Protein AF-A0A954MHE0-F1 (afdb_monomer_lite)

Radius of gyration: 13.37 Å; chains: 1; bounding box: 34×27×29 Å

Secondary structure (DSSP, 8-state):
------HHHHHHHHHHHHHHH----S-S-HHHHHHHHHGGG-EETTEE-

Sequence (49 aa):
MIVYLNVPDVLEIHECVIRETGGGTGIRDSGLLESAVAQPQASFGGVEL

pLDDT: mean 92.23, std 8.13, range [64.62, 98.0]

Foldseek 3Di:
DDDQDALVRVLVVVVVCCVVPNDDDDDPDPVVSRCVSCQQVDDDPPHGD

Structure (mmCIF, N/CA/C/O backbone):
data_AF-A0A954MHE0-F1
#
_entry.id   AF-A0A954MHE0-F1
#
loop_
_atom_site.group_PDB
_atom_site.id
_atom_site.type_symbol
_atom_site.label_atom_id
_atom_site.label_alt_id
_atom_site.label_comp_id
_atom_site.label_asym_id
_atom_site.label_entity_id
_atom_site.label_seq_id
_atom_site.pdbx_PDB_ins_code
_atom_site.Cartn_x
_atom_site.Cartn_y
_atom_site.Cartn_z
_atom_site.occupancy
_atom_site.B_iso_or_equiv
_atom_site.auth_seq_id
_atom_site.auth_comp_id
_atom_site.auth_asym_id
_atom_site.auth_atom_id
_atom_site.pdbx_PDB_model_num
ATOM 1 N N . MET A 1 1 ? 1.108 -16.198 -11.863 1.00 83.06 1 MET A N 1
ATOM 2 C CA . MET A 1 1 ? 0.913 -14.804 -12.308 1.00 83.06 1 MET A CA 1
ATOM 3 C C . MET A 1 1 ? 0.819 -13.958 -11.057 1.00 83.06 1 MET A C 1
ATOM 5 O O . MET A 1 1 ? 0.031 -14.315 -10.191 1.00 83.06 1 MET A O 1
ATOM 9 N N . ILE A 1 2 ? 1.662 -12.937 -10.922 1.00 89.81 2 ILE A N 1
ATOM 10 C CA . ILE A 1 2 ? 1.606 -12.005 -9.789 1.00 89.81 2 ILE A CA 1
ATOM 11 C C . ILE A 1 2 ? 0.591 -10.912 -10.141 1.00 89.81 2 ILE A C 1
ATOM 13 O O . ILE A 1 2 ? 0.545 -10.475 -11.290 1.00 89.81 2 ILE A O 1
ATOM 17 N N . VAL A 1 3 ? -0.243 -10.519 -9.179 1.00 94.12 3 VAL A N 1
ATOM 18 C CA . VAL A 1 3 ? -1.189 -9.404 -9.310 1.00 94.12 3 VAL A CA 1
ATOM 19 C C . VAL A 1 3 ? -0.730 -8.312 -8.355 1.00 94.12 3 VAL A C 1
ATOM 21 O O . VAL A 1 3 ? -0.657 -8.547 -7.151 1.00 94.12 3 VAL A O 1
ATOM 24 N N . TYR A 1 4 ? -0.401 -7.141 -8.895 1.00 95.06 4 TYR A N 1
ATOM 25 C CA . TYR A 1 4 ? -0.046 -5.968 -8.104 1.00 95.06 4 TYR A CA 1
ATOM 26 C C . TYR A 1 4 ? -1.283 -5.108 -7.872 1.00 95.06 4 TYR A C 1
ATOM 28 O O . TYR A 1 4 ? -2.068 -4.889 -8.795 1.00 95.06 4 TYR A O 1
ATOM 36 N N . LEU A 1 5 ? -1.433 -4.626 -6.641 1.00 96.75 5 LEU A N 1
ATOM 37 C CA . LEU A 1 5 ? -2.508 -3.713 -6.270 1.00 96.75 5 LEU A CA 1
ATOM 38 C C . LEU A 1 5 ? -2.174 -2.297 -6.734 1.00 96.75 5 LEU A C 1
ATOM 40 O O . LEU A 1 5 ? -1.016 -1.882 -6.690 1.00 96.75 5 LEU A O 1
ATOM 44 N N . ASN A 1 6 ? -3.191 -1.561 -7.167 1.00 96.94 6 ASN A N 1
ATOM 45 C CA . ASN A 1 6 ? -3.090 -0.133 -7.445 1.00 96.94 6 ASN A CA 1
ATOM 46 C C . ASN A 1 6 ? -3.504 0.698 -6.213 1.00 96.94 6 ASN A C 1
ATOM 48 O O . ASN A 1 6 ? -3.935 0.167 -5.190 1.00 96.94 6 ASN A O 1
ATOM 52 N N . VAL A 1 7 ? -3.352 2.024 -6.297 1.00 97.88 7 VAL A N 1
ATOM 53 C CA . VAL A 1 7 ? -3.685 2.931 -5.185 1.00 97.88 7 VAL A CA 1
ATOM 54 C C . VAL A 1 7 ? -5.161 2.814 -4.766 1.00 97.88 7 VAL A C 1
ATOM 56 O O . VAL A 1 7 ? -5.395 2.622 -3.573 1.00 97.88 7 VAL A O 1
ATOM 59 N N . PRO A 1 8 ? -6.152 2.872 -5.681 1.00 97.94 8 PRO A N 1
ATOM 60 C CA . PRO A 1 8 ? -7.550 2.594 -5.345 1.00 97.94 8 PRO A CA 1
ATOM 61 C C . PRO A 1 8 ? -7.785 1.283 -4.581 1.00 97.94 8 PRO A C 1
ATOM 63 O O . PRO A 1 8 ? -8.479 1.308 -3.568 1.00 97.94 8 PRO A O 1
ATOM 66 N N . ASP A 1 9 ? -7.170 0.173 -5.003 1.00 98.00 9 ASP A N 1
ATOM 67 C CA . ASP A 1 9 ? -7.329 -1.125 -4.332 1.00 98.00 9 ASP A CA 1
ATOM 68 C C . ASP A 1 9 ? -6.843 -1.053 -2.872 1.00 98.00 9 ASP A C 1
ATOM 70 O O . ASP A 1 9 ? -7.494 -1.541 -1.947 1.00 98.00 9 ASP A O 1
ATOM 74 N N . VAL A 1 10 ? -5.695 -0.405 -2.647 1.00 97.25 10 VAL A N 1
ATOM 75 C CA . VAL A 1 10 ? -5.118 -0.233 -1.306 1.00 97.25 10 VAL A CA 1
ATOM 76 C C . VAL A 1 10 ? -5.981 0.679 -0.434 1.00 97.25 10 VAL A C 1
ATOM 78 O O . VAL A 1 10 ? -6.145 0.401 0.755 1.00 97.25 10 VAL A O 1
ATOM 81 N N . LEU A 1 11 ? -6.561 1.736 -1.006 1.00 97.12 11 LEU A N 1
ATOM 82 C CA . LEU A 1 11 ? -7.488 2.621 -0.298 1.00 97.12 11 LEU A CA 1
ATOM 83 C C . LEU A 1 11 ? -8.759 1.883 0.130 1.00 97.12 11 LEU A C 1
ATOM 85 O O . LEU A 1 11 ? -9.202 2.039 1.265 1.00 97.12 11 LEU A O 1
ATOM 89 N N . GLU A 1 12 ? -9.321 1.047 -0.740 1.00 97.56 12 GLU A N 1
ATOM 90 C CA . GLU A 1 12 ? -10.521 0.274 -0.420 1.00 97.56 12 GLU A CA 1
ATOM 91 C C . GLU A 1 12 ? -10.266 -0.736 0.706 1.00 97.56 12 GLU A C 1
ATOM 93 O O . GLU A 1 12 ? -11.065 -0.854 1.641 1.00 97.56 12 GLU A O 1
ATOM 98 N N . ILE A 1 13 ? -9.109 -1.405 0.679 1.00 97.00 13 ILE A N 1
ATOM 99 C CA . ILE A 1 13 ? -8.681 -2.284 1.772 1.00 97.00 13 ILE A CA 1
ATOM 100 C C . ILE A 1 13 ? -8.495 -1.485 3.067 1.00 97.00 13 ILE A C 1
ATOM 102 O O . ILE A 1 13 ? -8.957 -1.920 4.122 1.00 97.00 13 ILE A O 1
ATOM 106 N N . HIS A 1 14 ? -7.850 -0.319 3.003 1.00 96.88 14 HIS A N 1
ATOM 107 C CA . HIS A 1 14 ? -7.623 0.535 4.168 1.00 96.88 14 HIS A CA 1
ATOM 108 C C . HIS A 1 14 ? -8.937 0.949 4.846 1.00 96.88 14 HIS A C 1
AT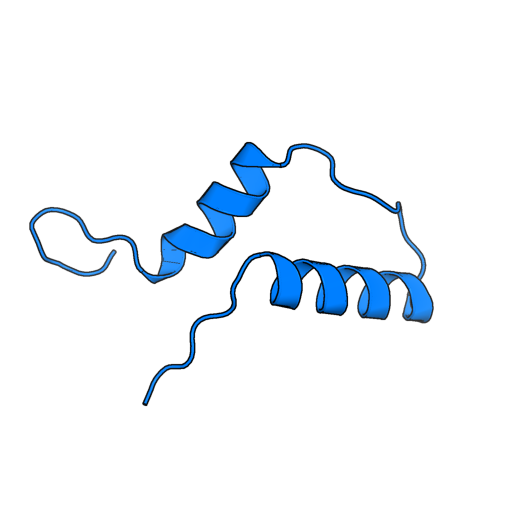OM 110 O O . HIS A 1 14 ? -9.076 0.792 6.060 1.00 96.88 14 HIS A O 1
ATOM 116 N N . GLU A 1 15 ? -9.922 1.394 4.064 1.00 96.50 15 GLU A N 1
ATOM 117 C CA . GLU A 1 15 ? -11.257 1.746 4.560 1.00 96.50 15 GLU A CA 1
ATOM 118 C C . GLU A 1 15 ? -11.989 0.533 5.153 1.00 96.50 15 GLU A C 1
ATOM 120 O O . GLU A 1 15 ? -12.631 0.639 6.201 1.00 96.50 15 GLU A O 1
ATOM 125 N N . CYS A 1 16 ? -11.866 -0.647 4.535 1.00 97.50 16 CYS A N 1
ATOM 126 C CA . CYS A 1 16 ? -12.444 -1.873 5.088 1.00 97.50 16 CYS A CA 1
ATOM 127 C C . CYS A 1 16 ? -11.838 -2.230 6.448 1.00 97.50 16 CYS A C 1
ATOM 129 O O . CYS A 1 16 ? -12.585 -2.516 7.382 1.00 97.50 16 CYS A O 1
ATOM 131 N N . VAL A 1 17 ? -10.511 -2.150 6.584 1.00 97.62 17 VAL A N 1
ATOM 132 C CA . VAL A 1 17 ? -9.819 -2.424 7.850 1.00 97.62 17 VAL A CA 1
ATOM 133 C C . VAL A 1 17 ? -10.256 -1.432 8.924 1.00 97.62 17 VAL A C 1
ATOM 135 O O . VAL A 1 17 ? -10.670 -1.856 9.999 1.00 97.62 17 VAL A O 1
ATOM 138 N N . ILE A 1 18 ? -10.255 -0.126 8.637 1.00 97.38 18 ILE A N 1
ATOM 139 C CA . ILE A 1 18 ? -10.688 0.891 9.609 1.00 97.38 18 ILE A CA 1
ATOM 140 C C . ILE A 1 18 ? -12.137 0.668 10.040 1.00 97.38 18 ILE A C 1
ATOM 142 O O . ILE A 1 18 ? -12.454 0.808 11.221 1.00 97.38 18 ILE A O 1
ATOM 146 N N . ARG A 1 19 ? -13.025 0.308 9.111 1.00 97.06 19 ARG A N 1
ATOM 147 C CA . ARG A 1 19 ? -14.432 0.039 9.424 1.00 97.06 19 ARG A CA 1
ATOM 148 C C . ARG A 1 19 ? -14.605 -1.129 10.396 1.00 97.06 19 ARG A C 1
ATOM 150 O O . ARG A 1 19 ? -15.530 -1.100 11.203 1.00 97.06 19 ARG A O 1
ATOM 157 N N . GLU A 1 20 ? -13.741 -2.137 10.328 1.00 97.88 20 GLU A N 1
ATOM 158 C CA . GLU A 1 20 ? -13.809 -3.320 11.191 1.00 97.88 20 GLU A CA 1
ATOM 159 C C . GLU A 1 20 ? -13.052 -3.147 12.512 1.00 97.88 20 GLU A C 1
ATOM 161 O O . GLU A 1 20 ? -13.519 -3.606 13.555 1.00 97.88 20 GLU A O 1
ATOM 166 N N . THR A 1 21 ? -11.897 -2.481 12.492 1.00 97.75 21 THR A N 1
ATOM 167 C CA . THR A 1 21 ? -10.990 -2.409 13.649 1.00 97.75 21 THR A CA 1
ATOM 168 C C . THR A 1 21 ? -10.983 -1.053 14.347 1.00 97.75 21 THR A C 1
ATOM 170 O O . THR A 1 21 ? -10.389 -0.914 15.416 1.00 97.75 21 THR A O 1
ATOM 173 N N . GLY A 1 22 ? -11.615 -0.039 13.757 1.00 93.31 22 GLY A N 1
ATOM 174 C CA . GLY A 1 22 ? -11.400 1.360 14.113 1.00 93.31 22 GLY A CA 1
ATOM 175 C C . GLY A 1 22 ? -10.025 1.866 13.659 1.00 93.31 22 GLY A C 1
ATOM 176 O O . GLY A 1 22 ? -9.186 1.109 13.168 1.00 93.31 22 GLY A O 1
ATOM 177 N N . GLY A 1 23 ? -9.786 3.170 13.818 1.00 93.56 23 GLY A N 1
ATOM 178 C CA . GLY A 1 23 ? -8.538 3.820 13.416 1.00 93.56 23 GLY A CA 1
ATOM 179 C C . GLY A 1 23 ? -8.747 5.251 12.929 1.00 93.56 23 GLY A C 1
ATOM 180 O O . GLY A 1 23 ? -9.868 5.760 12.917 1.00 93.56 23 GLY A O 1
ATOM 181 N N . GLY A 1 24 ? -7.651 5.909 12.549 1.00 92.44 24 GLY A N 1
ATOM 182 C CA . GLY A 1 24 ? -7.707 7.207 11.877 1.00 92.44 24 GLY A CA 1
ATOM 183 C C . GLY A 1 24 ? -8.034 7.034 10.396 1.00 92.44 24 GLY A C 1
ATOM 184 O O . GLY A 1 24 ? -7.426 6.194 9.744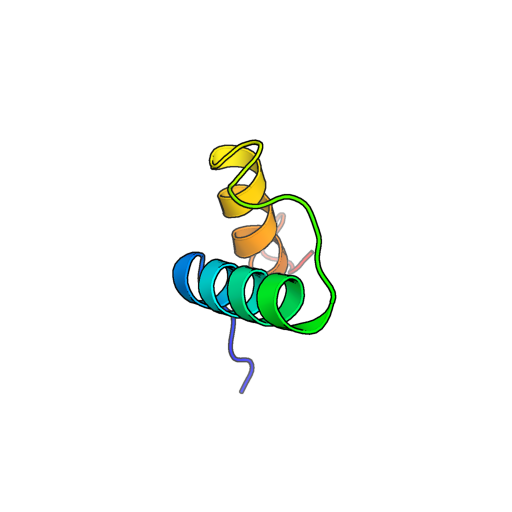 1.00 92.44 24 GLY A O 1
ATOM 185 N N . THR A 1 25 ? -8.975 7.827 9.888 1.00 91.50 25 THR A N 1
ATOM 186 C CA . THR A 1 25 ? -9.406 7.828 8.481 1.00 91.50 25 THR A CA 1
ATOM 187 C C . THR A 1 25 ? -8.589 8.786 7.622 1.00 91.50 25 THR A C 1
ATOM 189 O O . THR A 1 25 ? -8.050 9.777 8.123 1.00 91.50 25 THR A O 1
ATOM 192 N N . GLY A 1 26 ? -8.625 8.568 6.307 1.00 91.38 26 GLY A N 1
ATOM 193 C CA . GLY A 1 26 ? -7.995 9.446 5.328 1.00 91.38 26 GLY A CA 1
ATOM 194 C C . GLY A 1 26 ? -6.492 9.212 5.186 1.00 91.38 26 GLY A C 1
ATOM 195 O O . GLY A 1 26 ? -5.894 8.368 5.847 1.00 91.38 26 GLY A O 1
ATOM 196 N N . ILE A 1 27 ? -5.872 9.970 4.284 1.00 95.00 27 ILE A N 1
ATOM 197 C CA . ILE A 1 27 ? -4.489 9.739 3.865 1.00 95.00 27 ILE A CA 1
ATOM 198 C C . ILE A 1 27 ? -3.586 10.841 4.389 1.00 95.00 27 ILE A C 1
ATOM 200 O O . ILE A 1 27 ? -3.837 12.026 4.185 1.00 95.00 27 ILE A O 1
ATOM 204 N N . ARG A 1 28 ? -2.511 10.426 5.064 1.00 93.19 28 ARG A N 1
ATOM 205 C CA . ARG A 1 28 ? -1.507 11.338 5.616 1.00 93.19 28 ARG A CA 1
ATOM 206 C C . ARG A 1 28 ? -0.745 12.078 4.519 1.00 93.19 28 ARG A C 1
ATOM 208 O O . ARG A 1 28 ? -0.502 13.271 4.656 1.00 93.19 28 ARG A O 1
ATOM 215 N N . ASP A 1 29 ? -0.333 11.348 3.486 1.00 97.38 29 ASP A N 1
ATOM 216 C CA . ASP A 1 29 ? 0.422 11.859 2.344 1.00 97.38 29 ASP A CA 1
ATOM 217 C C . ASP A 1 29 ? 0.172 10.955 1.127 1.00 97.38 29 ASP A C 1
ATOM 219 O O . ASP A 1 29 ? 0.416 9.746 1.185 1.00 97.38 29 ASP A O 1
ATOM 223 N N . SER A 1 30 ? -0.356 11.522 0.041 1.00 96.25 30 SER A N 1
ATOM 224 C CA . SER A 1 30 ? -0.682 10.769 -1.174 1.00 96.25 30 SER A CA 1
ATOM 225 C C . SER A 1 30 ? 0.559 10.327 -1.947 1.00 96.25 30 SER A C 1
ATOM 227 O O . SER A 1 30 ? 0.564 9.231 -2.495 1.00 96.25 30 SER A O 1
ATOM 229 N N . GLY A 1 31 ? 1.629 11.126 -1.947 1.00 97.69 31 GLY A N 1
ATOM 230 C CA . GLY A 1 31 ? 2.866 10.796 -2.655 1.00 97.69 31 GLY A CA 1
ATOM 231 C C . GLY A 1 31 ? 3.607 9.630 -2.003 1.00 97.69 31 GLY A C 1
ATOM 232 O O . GLY A 1 31 ? 4.146 8.764 -2.693 1.00 97.69 31 GLY A O 1
ATOM 233 N N . LEU A 1 32 ? 3.587 9.549 -0.669 1.00 97.44 32 LEU A N 1
ATOM 234 C CA . LEU A 1 32 ? 4.122 8.387 0.046 1.00 97.44 32 LEU A CA 1
ATOM 235 C C . LEU A 1 32 ? 3.302 7.119 -0.211 1.00 97.44 32 LEU A C 1
ATOM 237 O O . LEU A 1 32 ? 3.888 6.046 -0.350 1.00 97.44 32 LEU A O 1
ATOM 241 N N . LEU A 1 33 ? 1.973 7.233 -0.307 1.00 97.44 33 LEU A N 1
ATOM 242 C CA . LEU A 1 33 ? 1.112 6.105 -0.666 1.00 97.44 33 LEU A CA 1
ATOM 243 C C . LEU A 1 33 ? 1.408 5.610 -2.088 1.00 97.44 33 LEU A C 1
ATOM 245 O O . LEU A 1 33 ? 1.635 4.420 -2.284 1.00 97.44 33 LEU A O 1
ATOM 249 N N . GLU A 1 34 ? 1.455 6.517 -3.064 1.00 97.44 34 GLU A N 1
ATOM 250 C CA . GLU A 1 34 ? 1.783 6.195 -4.458 1.00 97.44 34 GLU A CA 1
ATOM 251 C C . GLU A 1 34 ? 3.151 5.510 -4.574 1.00 97.44 34 GLU A C 1
ATOM 253 O O . GLU A 1 34 ? 3.273 4.474 -5.229 1.00 97.44 34 GLU A O 1
ATOM 258 N N . SER A 1 35 ? 4.164 6.036 -3.878 1.00 96.56 35 SER A N 1
ATOM 259 C CA . SER A 1 35 ? 5.507 5.449 -3.835 1.00 96.56 35 SER A CA 1
ATOM 260 C C . SER A 1 35 ? 5.501 4.030 -3.255 1.00 96.56 35 SER A C 1
ATOM 262 O O . SER A 1 35 ? 6.066 3.113 -3.851 1.00 96.56 35 SER A O 1
ATOM 264 N N . ALA A 1 36 ? 4.806 3.818 -2.132 1.00 96.25 36 ALA A N 1
ATOM 265 C CA . ALA A 1 36 ? 4.711 2.508 -1.489 1.00 96.25 36 ALA A CA 1
ATOM 266 C C . ALA A 1 36 ? 4.008 1.468 -2.375 1.00 96.25 36 ALA A C 1
ATOM 268 O O . ALA A 1 36 ? 4.433 0.316 -2.423 1.00 96.25 36 ALA A O 1
ATOM 269 N N . VAL A 1 37 ? 2.964 1.872 -3.103 1.00 96.75 37 VAL A N 1
ATOM 270 C CA . VAL A 1 37 ? 2.235 1.001 -4.039 1.00 96.75 37 VAL A CA 1
ATOM 271 C C . VAL A 1 37 ? 3.075 0.657 -5.271 1.00 96.75 37 VAL A C 1
ATOM 273 O O . VAL A 1 37 ? 2.989 -0.457 -5.784 1.00 96.75 37 VAL A O 1
ATOM 276 N N . ALA A 1 38 ? 3.914 1.583 -5.738 1.00 94.88 38 ALA A N 1
ATOM 277 C CA . ALA A 1 38 ? 4.809 1.353 -6.869 1.00 94.88 38 ALA A CA 1
ATO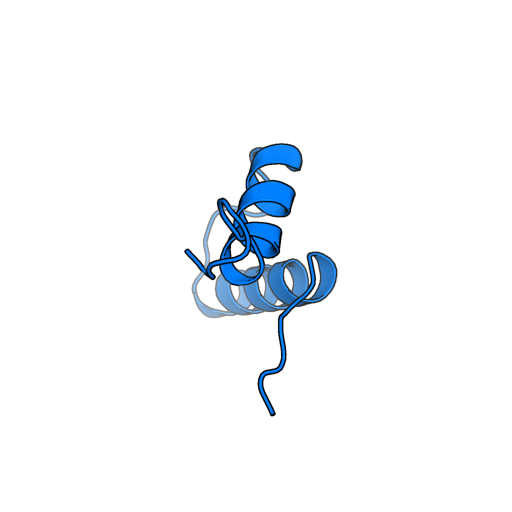M 278 C C . ALA A 1 38 ? 6.043 0.505 -6.506 1.00 94.88 38 ALA A C 1
ATOM 280 O O . ALA A 1 38 ? 6.584 -0.186 -7.370 1.00 94.88 38 ALA A O 1
ATOM 281 N N . GLN A 1 39 ? 6.483 0.528 -5.242 1.00 94.06 39 GLN A N 1
ATOM 282 C CA . GLN A 1 39 ? 7.720 -0.117 -4.788 1.00 94.06 39 GLN A CA 1
ATOM 283 C C . GLN A 1 39 ? 7.848 -1.610 -5.161 1.00 94.06 39 GLN A C 1
ATOM 285 O O . GLN A 1 39 ? 8.927 -1.992 -5.603 1.00 94.06 39 GLN A O 1
ATOM 290 N N . PRO A 1 40 ? 6.810 -2.466 -5.057 1.00 91.38 40 PRO A N 1
ATOM 291 C CA . PRO A 1 40 ? 6.922 -3.887 -5.404 1.00 91.38 40 PRO A CA 1
ATOM 292 C C . PRO A 1 40 ? 7.220 -4.163 -6.884 1.00 91.38 40 PRO A C 1
ATOM 294 O O . PRO A 1 40 ? 7.550 -5.290 -7.236 1.00 91.38 40 PRO A O 1
ATOM 297 N N . GLN A 1 41 ? 7.048 -3.162 -7.750 1.00 89.12 41 GLN A N 1
ATOM 298 C CA . GLN A 1 41 ? 7.371 -3.221 -9.179 1.00 89.12 41 GLN A CA 1
ATOM 299 C C . GLN A 1 41 ? 8.631 -2.408 -9.512 1.00 89.12 41 GLN A C 1
ATOM 301 O O . GLN A 1 41 ? 9.020 -2.302 -10.678 1.00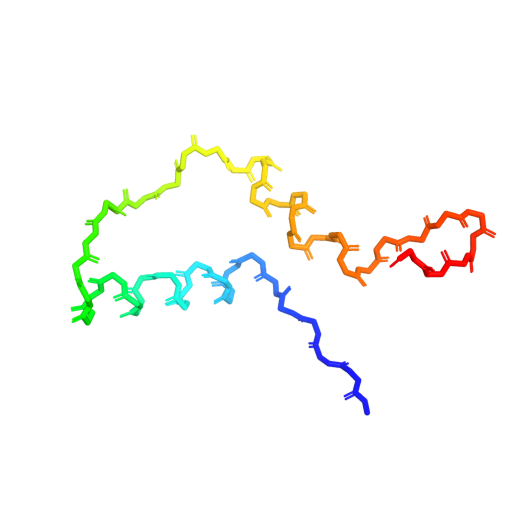 89.12 41 GLN A O 1
ATOM 306 N N . ALA A 1 42 ? 9.260 -1.789 -8.510 1.00 89.25 42 ALA A N 1
ATOM 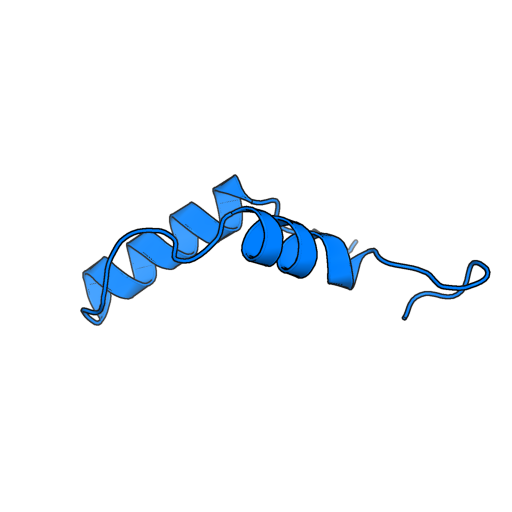307 C CA . ALA A 1 42 ? 10.481 -1.039 -8.712 1.00 89.25 42 ALA A CA 1
ATOM 308 C C . ALA A 1 42 ? 11.628 -2.001 -9.047 1.00 89.25 42 ALA A C 1
ATOM 310 O O . ALA A 1 42 ? 11.802 -3.050 -8.431 1.00 89.25 42 ALA A O 1
ATOM 311 N N . SER A 1 43 ? 12.442 -1.609 -10.022 1.00 83.31 43 SER A N 1
ATOM 312 C CA . SER A 1 43 ? 13.677 -2.306 -10.366 1.00 83.31 43 SER A CA 1
ATOM 313 C C . SER A 1 43 ? 14.843 -1.329 -10.325 1.00 83.31 43 SER A C 1
ATOM 315 O O . SER A 1 43 ? 14.688 -0.133 -10.586 1.00 83.31 43 SER A O 1
ATOM 317 N N . PHE A 1 44 ? 16.030 -1.837 -10.015 1.00 74.75 44 PHE A N 1
ATOM 318 C CA . PHE A 1 44 ? 17.274 -1.084 -10.087 1.00 74.75 44 PHE A CA 1
ATOM 319 C C . PHE A 1 44 ? 18.240 -1.803 -11.017 1.00 74.75 44 PHE A C 1
ATOM 321 O O . PHE A 1 44 ? 18.537 -2.982 -10.843 1.00 74.75 44 PHE A O 1
ATOM 328 N N . GLY A 1 45 ? 18.708 -1.106 -12.053 1.00 75.06 45 GLY A N 1
ATOM 329 C CA . GLY A 1 45 ? 19.574 -1.716 -13.066 1.00 75.06 45 GLY A CA 1
ATOM 330 C C . GLY A 1 45 ? 18.921 -2.881 -13.826 1.00 75.06 45 GLY A C 1
ATOM 331 O O . GLY A 1 45 ? 19.635 -3.741 -14.330 1.00 75.06 45 GLY A O 1
ATOM 332 N N . GLY A 1 46 ? 17.584 -2.927 -13.894 1.00 74.25 46 GLY A N 1
ATOM 333 C CA . GLY A 1 46 ? 16.831 -4.016 -14.531 1.00 74.25 46 GLY A CA 1
ATOM 334 C C . GLY A 1 46 ? 16.664 -5.273 -13.670 1.00 74.25 46 GLY A C 1
ATOM 335 O O . GLY A 1 46 ? 16.134 -6.265 -14.161 1.00 74.25 46 GLY A O 1
ATOM 336 N N . VAL A 1 47 ? 17.097 -5.238 -12.406 1.00 73.44 47 VAL A N 1
ATOM 337 C CA . VAL A 1 47 ? 16.868 -6.297 -11.417 1.00 73.44 47 VAL A CA 1
ATOM 338 C C . VAL A 1 47 ?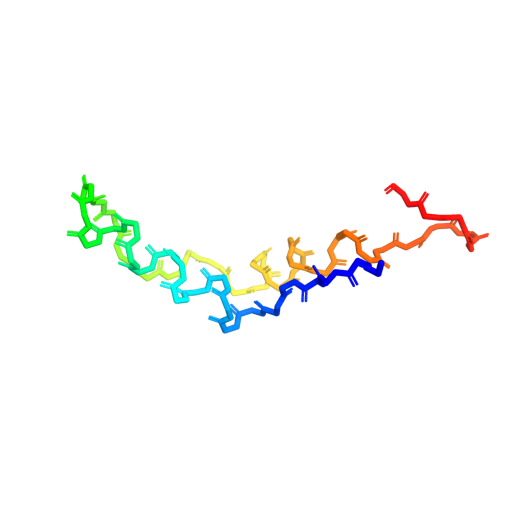 15.752 -5.840 -10.480 1.00 73.44 47 VAL A C 1
ATOM 340 O O . VAL A 1 47 ? 15.791 -4.706 -9.998 1.00 73.44 47 VAL A O 1
ATOM 343 N N . GLU A 1 48 ? 14.746 -6.689 -10.261 1.00 74.44 48 GLU A N 1
ATOM 344 C CA . GLU A 1 48 ? 13.716 -6.445 -9.239 1.00 74.44 48 GLU A CA 1
ATOM 345 C C . GLU A 1 48 ? 14.378 -6.252 -7.865 1.00 74.44 48 GLU A C 1
ATOM 347 O O . GLU A 1 48 ? 15.329 -6.963 -7.528 1.00 74.44 48 GLU A O 1
ATOM 352 N N . LEU A 1 49 ? 13.910 -5.250 -7.117 1.00 64.62 49 LEU A N 1
ATOM 353 C CA . LEU A 1 49 ? 14.430 -4.875 -5.798 1.00 64.62 49 LEU A CA 1
ATOM 354 C C . LEU A 1 49 ? 13.730 -5.602 -4.646 1.00 64.62 49 LEU A C 1
ATOM 356 O O . LEU A 1 49 ? 12.510 -5.857 -4.752 1.00 64.62 49 LEU A O 1
#